Protein AF-R9PMS7-F1 (afdb_monomer_lite)

Radius of gyration: 20.34 Å; chains: 1; bounding box: 46×33×62 Å

Secondary structure (DSSP, 8-state):
-HHHHHHHHHHHHHIIIIITTT---TTT----TTTSSHHHHHHHHT-SSHHHHHHHHHHHHHHHHHHHHHHHHHHHHHHHHHHHT------HHHHHHHHHHHHHHHHHHHHHHHHHHHHHHTT--TT------HHHHHHHHHHHHHSTTTTHHHH--

Structure (mmCIF, N/CA/C/O backbone):
data_AF-R9PMS7-F1
#
_entry.id   AF-R9PMS7-F1
#
lo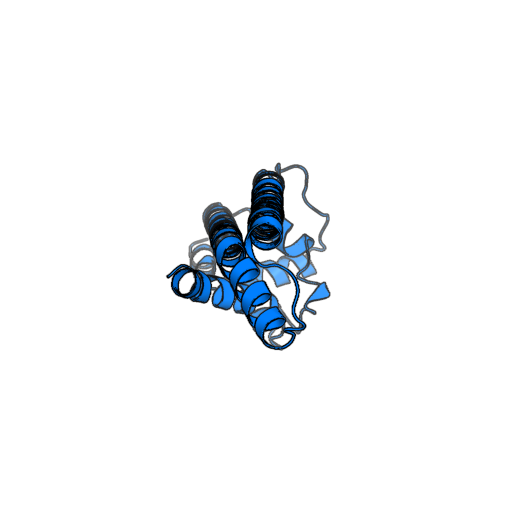op_
_atom_site.group_PDB
_atom_site.id
_atom_site.type_symbol
_atom_site.label_atom_id
_atom_site.label_alt_id
_atom_site.label_comp_id
_atom_site.label_asym_id
_atom_site.label_entity_id
_atom_site.label_seq_id
_atom_site.pdbx_PDB_ins_code
_atom_site.Cartn_x
_atom_site.Cartn_y
_atom_site.Cartn_z
_atom_site.occupancy
_atom_site.B_iso_or_equiv
_atom_site.auth_seq_id
_atom_site.auth_comp_id
_atom_site.auth_asym_id
_atom_site.auth_atom_id
_atom_site.pdbx_PDB_model_num
ATOM 1 N N . MET A 1 1 ? -21.078 -0.232 5.462 1.00 62.72 1 MET A N 1
ATOM 2 C CA . MET A 1 1 ? -20.716 0.185 4.088 1.00 62.72 1 MET A CA 1
ATOM 3 C C . MET A 1 1 ? -19.215 0.377 3.903 1.00 62.72 1 MET A C 1
ATOM 5 O O . MET A 1 1 ? -18.686 -0.208 2.973 1.00 62.72 1 MET A O 1
ATOM 9 N N . SER A 1 2 ? -18.505 1.079 4.797 1.00 66.56 2 SER A N 1
ATOM 10 C CA . SER A 1 2 ? -17.041 1.257 4.683 1.00 66.56 2 SER A CA 1
ATOM 11 C C . SER A 1 2 ? -16.244 -0.047 4.532 1.00 66.56 2 SER A C 1
ATOM 13 O O . SER A 1 2 ? -15.283 -0.066 3.782 1.00 66.56 2 SER A O 1
ATOM 15 N N . GLY A 1 3 ? -16.664 -1.153 5.162 1.00 69.94 3 GLY A N 1
ATOM 16 C CA . GLY A 1 3 ? -16.007 -2.460 4.997 1.00 69.94 3 GLY A CA 1
ATOM 17 C C . GLY A 1 3 ? -16.053 -3.019 3.566 1.00 69.94 3 GLY A C 1
ATOM 18 O O . GLY A 1 3 ? -15.074 -3.597 3.114 1.00 69.94 3 GLY A O 1
ATOM 19 N N . TRP A 1 4 ? -17.143 -2.783 2.826 1.00 77.56 4 TRP A N 1
ATOM 20 C CA . TRP A 1 4 ? -17.260 -3.188 1.418 1.00 77.56 4 TRP A CA 1
ATOM 21 C C . TRP A 1 4 ? -16.379 -2.336 0.504 1.00 77.56 4 TRP A C 1
ATOM 23 O O . TRP A 1 4 ? -15.789 -2.859 -0.432 1.00 77.56 4 TRP A O 1
ATOM 33 N N . LEU A 1 5 ? -16.244 -1.042 0.812 1.00 76.81 5 LEU A N 1
ATOM 34 C CA . LEU A 1 5 ? -15.303 -0.158 0.121 1.00 76.81 5 LEU A CA 1
ATOM 35 C C . LEU A 1 5 ? -13.848 -0.501 0.454 1.00 76.81 5 LEU A C 1
ATOM 37 O O . LEU A 1 5 ? -12.990 -0.371 -0.404 1.00 76.81 5 LEU A O 1
ATOM 41 N N . LEU A 1 6 ? -13.568 -0.954 1.678 1.00 80.75 6 LEU A N 1
ATOM 42 C CA . LEU A 1 6 ? -12.226 -1.307 2.140 1.00 80.75 6 LEU A CA 1
ATOM 43 C C . LEU A 1 6 ? -11.730 -2.630 1.534 1.00 80.75 6 LEU A C 1
ATOM 45 O O . LEU A 1 6 ? -10.548 -2.755 1.218 1.00 80.75 6 LEU A O 1
ATOM 49 N N . ALA A 1 7 ? -12.630 -3.601 1.357 1.00 82.38 7 ALA A N 1
ATOM 50 C CA . ALA A 1 7 ? -12.313 -4.947 0.888 1.00 82.38 7 ALA A CA 1
ATOM 51 C C . ALA A 1 7 ? -11.446 -4.996 -0.390 1.00 82.38 7 ALA A C 1
ATOM 53 O O . ALA A 1 7 ? -10.387 -5.624 -0.329 1.00 82.38 7 ALA A O 1
ATOM 54 N N . PRO A 1 8 ? -11.789 -4.330 -1.514 1.00 83.62 8 PRO A N 1
ATOM 55 C CA . PRO A 1 8 ? -10.965 -4.395 -2.722 1.00 83.62 8 PRO A CA 1
ATOM 56 C C . PRO A 1 8 ? -9.561 -3.811 -2.516 1.00 83.62 8 PRO A C 1
ATOM 58 O O . PRO A 1 8 ? -8.593 -4.363 -3.031 1.00 83.62 8 PRO A O 1
ATOM 61 N N . PHE A 1 9 ? -9.418 -2.748 -1.717 1.00 84.25 9 PHE A N 1
ATOM 62 C CA . PHE A 1 9 ? -8.111 -2.140 -1.441 1.00 84.25 9 PHE A CA 1
ATOM 63 C C . PHE A 1 9 ? -7.259 -2.996 -0.507 1.00 84.25 9 PHE A C 1
ATOM 65 O O . PHE A 1 9 ? -6.048 -3.063 -0.687 1.00 84.25 9 PHE A O 1
ATOM 72 N N . VAL A 1 10 ? -7.870 -3.682 0.461 1.00 84.56 10 VAL A N 1
ATOM 73 C CA . VAL A 1 10 ? -7.160 -4.638 1.324 1.00 84.56 10 VAL A CA 1
ATOM 74 C C . VAL A 1 10 ? -6.694 -5.844 0.519 1.00 84.56 10 VAL A C 1
ATOM 76 O O . VAL A 1 10 ? -5.546 -6.256 0.664 1.00 84.56 10 VAL A O 1
ATOM 79 N N . VAL A 1 11 ? -7.544 -6.379 -0.363 1.00 86.62 11 VAL A N 1
ATOM 80 C CA . VAL A 1 11 ? -7.165 -7.473 -1.269 1.00 86.62 11 VAL A CA 1
ATOM 81 C C . VAL A 1 11 ? -6.028 -7.032 -2.188 1.00 86.62 11 VAL A C 1
ATOM 83 O O . VAL A 1 11 ? -5.033 -7.740 -2.302 1.00 86.62 11 VAL A O 1
ATOM 86 N N . HIS A 1 12 ? -6.125 -5.842 -2.783 1.00 86.25 12 HIS A N 1
ATOM 87 C CA . HIS A 1 12 ? -5.068 -5.283 -3.622 1.00 86.25 12 HIS A CA 1
ATOM 88 C C . HIS A 1 12 ? -3.757 -5.074 -2.846 1.00 86.25 12 HIS A C 1
ATOM 90 O O . HIS A 1 12 ? -2.693 -5.477 -3.312 1.00 86.25 12 HIS A O 1
ATOM 96 N N . HIS A 1 13 ? -3.825 -4.525 -1.631 1.00 86.06 13 HIS A N 1
ATOM 97 C CA . HIS A 1 13 ? -2.671 -4.357 -0.752 1.00 86.06 13 HIS A CA 1
ATOM 98 C C . HIS A 1 13 ? -2.017 -5.698 -0.397 1.00 86.06 13 HIS A C 1
ATOM 100 O O . HIS A 1 13 ? -0.797 -5.822 -0.498 1.00 86.06 13 HIS A O 1
ATOM 106 N N . ALA A 1 14 ? -2.811 -6.710 -0.034 1.00 84.94 14 ALA A N 1
ATOM 107 C CA . ALA A 1 14 ? -2.321 -8.053 0.262 1.00 84.94 14 ALA A CA 1
ATOM 108 C C . ALA A 1 14 ? -1.714 -8.726 -0.977 1.00 84.94 14 ALA A C 1
ATOM 110 O O . ALA A 1 14 ? -0.672 -9.371 -0.879 1.00 84.94 14 ALA A O 1
ATOM 111 N N . ALA A 1 15 ? -2.315 -8.540 -2.154 1.00 84.56 15 ALA A N 1
ATOM 112 C CA . ALA A 1 15 ? -1.763 -9.045 -3.402 1.00 84.56 15 ALA A CA 1
ATOM 113 C C . ALA A 1 15 ? -0.386 -8.432 -3.690 1.00 84.56 15 ALA A C 1
ATOM 115 O O . ALA A 1 15 ? 0.572 -9.162 -3.923 1.00 84.56 15 ALA A O 1
ATOM 116 N N . LEU A 1 16 ? -0.272 -7.108 -3.590 1.00 84.12 16 LEU A N 1
ATOM 117 C CA . LEU A 1 16 ? 0.960 -6.369 -3.859 1.00 84.12 16 LEU A CA 1
ATOM 118 C C . LEU A 1 16 ? 2.085 -6.617 -2.855 1.00 84.12 16 LEU A C 1
ATOM 120 O O . LEU A 1 16 ? 3.237 -6.696 -3.256 1.00 84.12 16 LEU A O 1
ATOM 124 N N . ASN A 1 17 ? 1.764 -6.693 -1.562 1.00 82.50 17 ASN A N 1
ATOM 125 C CA . ASN A 1 17 ? 2.768 -6.697 -0.490 1.00 82.50 17 ASN A CA 1
ATOM 126 C C . ASN A 1 17 ? 2.975 -8.088 0.124 1.00 82.50 17 ASN A C 1
ATOM 128 O O . ASN A 1 17 ? 3.842 -8.258 0.976 1.00 82.50 17 ASN A O 1
ATOM 132 N N . ARG A 1 18 ? 2.180 -9.092 -0.272 1.00 80.44 18 ARG A N 1
ATOM 133 C CA . ARG A 1 18 ? 2.362 -10.480 0.175 1.00 80.44 18 ARG A CA 1
ATOM 134 C C . ARG A 1 18 ? 2.311 -11.500 -0.949 1.00 80.44 18 ARG A C 1
ATOM 136 O O . ARG A 1 18 ? 3.263 -12.252 -1.076 1.00 80.44 18 ARG A O 1
ATOM 143 N N . LEU A 1 19 ? 1.241 -11.538 -1.748 1.00 81.88 19 LEU A N 1
ATOM 144 C CA . LEU A 1 19 ? 1.011 -12.670 -2.662 1.00 81.88 19 LE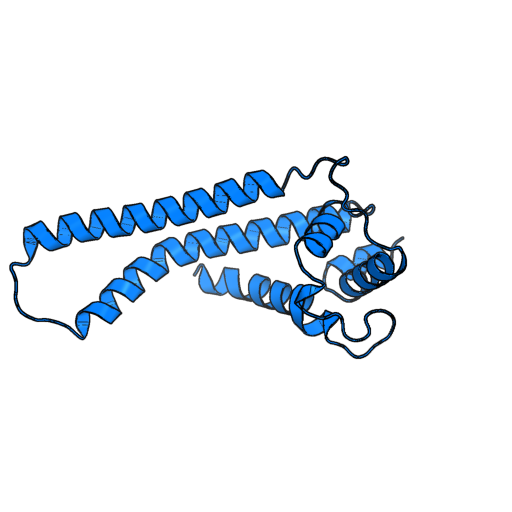U A CA 1
ATOM 145 C C . LEU A 1 19 ? 1.915 -12.658 -3.901 1.00 81.88 19 LEU A C 1
ATOM 147 O O . LEU A 1 19 ? 2.495 -13.682 -4.238 1.00 81.88 19 LEU A O 1
ATOM 151 N N . ILE A 1 20 ? 2.015 -11.523 -4.598 1.00 81.31 20 ILE A N 1
ATOM 152 C CA . ILE A 1 20 ? 2.857 -11.384 -5.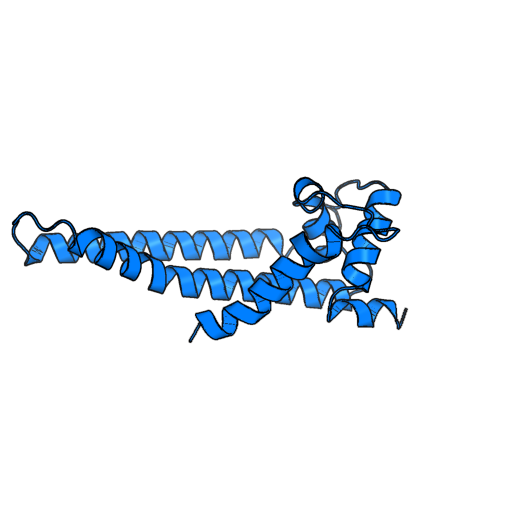797 1.00 81.31 20 ILE A CA 1
ATOM 153 C C . ILE A 1 20 ? 4.340 -11.530 -5.434 1.00 81.31 20 ILE A C 1
ATOM 155 O O . ILE A 1 20 ? 5.040 -12.279 -6.112 1.00 81.31 20 ILE A O 1
ATOM 159 N N . PRO A 1 21 ? 4.837 -10.887 -4.362 1.00 79.31 21 PRO A N 1
ATOM 160 C CA . PRO A 1 21 ? 6.250 -10.974 -4.023 1.00 79.31 21 PRO A CA 1
ATOM 161 C C . PRO A 1 21 ? 6.700 -12.355 -3.531 1.00 79.31 21 PRO A C 1
ATOM 163 O O . PRO A 1 21 ? 7.854 -12.723 -3.737 1.00 79.31 21 PRO A O 1
ATOM 166 N N . SER A 1 22 ? 5.794 -13.149 -2.948 1.00 76.81 22 SER A N 1
ATOM 167 C CA . SER A 1 22 ? 6.085 -14.525 -2.531 1.00 76.81 22 SER A CA 1
ATOM 168 C C . SER A 1 22 ? 6.098 -15.535 -3.684 1.00 76.81 22 SER A C 1
ATOM 170 O O . SER A 1 22 ? 6.227 -16.727 -3.434 1.00 76.81 22 SER A O 1
ATOM 172 N N . MET A 1 23 ? 5.894 -15.109 -4.935 1.00 76.69 23 MET A N 1
ATOM 173 C CA . MET A 1 23 ? 5.935 -16.018 -6.080 1.00 76.69 23 MET A CA 1
ATOM 174 C C . MET A 1 23 ? 7.380 -16.410 -6.412 1.00 76.69 23 MET A C 1
ATOM 176 O O . MET A 1 23 ? 8.256 -15.553 -6.564 1.00 76.69 23 MET A O 1
ATOM 180 N N . ASP A 1 24 ? 7.606 -17.704 -6.636 1.00 69.75 24 ASP A N 1
ATOM 181 C CA . ASP A 1 24 ? 8.890 -18.272 -7.072 1.00 69.75 24 ASP A CA 1
ATOM 182 C C . ASP A 1 24 ? 9.126 -18.065 -8.576 1.00 69.75 24 ASP A C 1
ATOM 184 O O . ASP A 1 24 ? 9.437 -18.986 -9.332 1.00 69.75 24 ASP A O 1
ATOM 188 N N . ARG A 1 25 ? 8.927 -16.832 -9.049 1.00 70.62 25 ARG A N 1
ATOM 189 C CA . ARG A 1 25 ? 9.121 -16.458 -10.450 1.00 70.62 25 ARG A CA 1
ATOM 190 C C . ARG A 1 25 ? 10.173 -15.373 -10.555 1.00 70.62 25 ARG A C 1
ATOM 192 O O . ARG A 1 25 ? 10.039 -14.317 -9.941 1.00 70.62 25 ARG A O 1
ATOM 199 N N . ALA A 1 26 ? 11.180 -15.592 -11.394 1.00 68.38 26 ALA A N 1
ATOM 200 C CA . ALA A 1 26 ? 12.132 -14.542 -11.729 1.00 68.38 26 ALA A CA 1
ATOM 201 C C . ALA A 1 26 ? 11.414 -13.334 -12.381 1.00 68.38 26 ALA A C 1
ATOM 203 O O . ALA A 1 26 ? 10.484 -13.531 -13.169 1.00 68.38 26 ALA A O 1
ATOM 204 N N . PRO A 1 27 ? 11.824 -12.087 -12.083 1.00 67.62 27 PRO A N 1
ATOM 205 C CA . PRO A 1 27 ? 12.906 -11.705 -11.168 1.00 67.62 27 PRO A CA 1
ATOM 206 C C . PRO A 1 27 ? 12.475 -11.605 -9.691 1.00 67.62 27 PRO A C 1
ATOM 208 O O . PRO A 1 27 ? 13.324 -11.421 -8.831 1.00 67.62 27 PRO A O 1
ATOM 211 N N . ILE A 1 28 ? 11.181 -11.720 -9.381 1.00 67.62 28 ILE A N 1
ATOM 212 C CA . ILE A 1 28 ? 10.602 -11.506 -8.045 1.00 67.62 28 ILE A CA 1
ATOM 213 C C . ILE A 1 28 ? 11.151 -12.518 -7.019 1.00 67.62 28 ILE A C 1
ATOM 215 O O . ILE A 1 28 ? 11.480 -12.108 -5.907 1.00 67.62 28 ILE A O 1
ATOM 219 N N . SER A 1 29 ? 11.344 -13.779 -7.428 1.00 63.22 29 SER A N 1
ATOM 220 C CA . SER A 1 29 ? 12.032 -14.878 -6.724 1.00 63.22 29 SER A CA 1
ATOM 221 C C . SER A 1 29 ? 11.965 -14.781 -5.196 1.00 63.22 29 SER A C 1
ATOM 223 O O . SER A 1 29 ? 12.975 -14.490 -4.556 1.00 63.22 29 SER A O 1
ATOM 225 N N . GLY A 1 30 ? 10.770 -14.962 -4.627 1.00 60.25 30 GLY A N 1
ATOM 226 C CA . GLY A 1 30 ? 10.580 -15.065 -3.178 1.00 60.25 30 GLY A CA 1
ATOM 227 C C . GLY A 1 30 ? 11.064 -13.841 -2.396 1.00 60.25 30 GLY A C 1
ATOM 228 O O . GLY A 1 30 ? 11.879 -13.976 -1.485 1.00 60.25 30 GLY A O 1
ATOM 229 N N . LEU A 1 31 ? 10.590 -12.641 -2.752 1.00 69.25 31 LEU A N 1
ATOM 230 C CA . LEU A 1 31 ? 10.781 -11.467 -1.895 1.00 69.25 31 LEU A CA 1
ATOM 231 C C . LEU A 1 31 ? 10.132 -11.757 -0.537 1.00 69.25 31 LEU A C 1
ATOM 233 O O . LEU A 1 31 ? 8.925 -12.011 -0.455 1.00 69.25 31 LEU A O 1
ATOM 237 N N . SER A 1 32 ? 10.927 -11.706 0.530 1.00 65.62 32 SER A N 1
ATOM 238 C CA . SER A 1 32 ? 10.383 -11.824 1.882 1.00 65.62 32 SER A CA 1
ATOM 239 C C . SER A 1 32 ? 9.441 -10.643 2.146 1.00 65.62 32 SER A C 1
ATOM 241 O O . SER A 1 32 ? 9.733 -9.529 1.705 1.00 65.62 32 SER A O 1
ATOM 243 N N . PRO A 1 33 ? 8.353 -10.813 2.920 1.00 64.69 33 PRO A N 1
ATOM 244 C CA . PRO A 1 33 ? 7.531 -9.692 3.372 1.00 64.69 33 PRO A CA 1
ATOM 245 C C . PRO A 1 33 ? 8.341 -8.547 4.002 1.00 64.69 33 PRO A C 1
ATOM 247 O O . PRO A 1 33 ? 7.954 -7.399 3.850 1.00 64.69 33 PRO A O 1
ATOM 250 N N . SER A 1 34 ? 9.475 -8.854 4.646 1.00 63.53 34 SER A N 1
ATOM 251 C CA . SER A 1 34 ? 10.406 -7.870 5.228 1.00 63.53 34 SER A CA 1
ATOM 252 C C . SER A 1 34 ? 11.256 -7.114 4.200 1.00 63.53 34 SER A C 1
ATOM 254 O O . SER A 1 34 ? 11.899 -6.124 4.520 1.00 63.53 34 SER A O 1
ATOM 256 N N . GLU A 1 35 ? 11.330 -7.587 2.957 1.00 65.31 35 GLU A N 1
ATOM 257 C CA . GLU A 1 35 ? 11.937 -6.819 1.869 1.00 65.31 35 GLU A CA 1
ATOM 258 C C . GLU A 1 35 ? 10.923 -5.814 1.299 1.00 65.31 35 GLU A C 1
ATOM 260 O O . GLU A 1 35 ? 11.326 -4.763 0.824 1.00 65.31 35 GLU A O 1
ATOM 265 N N . LEU A 1 36 ? 9.609 -6.046 1.433 1.00 69.06 36 LEU A N 1
ATOM 266 C CA . LEU A 1 36 ? 8.551 -5.108 1.006 1.00 69.06 36 LEU A CA 1
ATOM 267 C C . LEU A 1 36 ? 8.153 -4.124 2.107 1.00 69.06 36 LEU A C 1
ATOM 269 O O . LEU A 1 36 ? 6.977 -3.822 2.313 1.00 69.06 36 LEU A O 1
ATOM 273 N N . ASP A 1 37 ? 9.156 -3.613 2.805 1.00 73.94 37 ASP A N 1
ATOM 274 C CA . ASP A 1 37 ? 8.976 -2.636 3.866 1.00 73.94 37 ASP A CA 1
ATOM 275 C C . ASP A 1 37 ? 8.903 -1.210 3.279 1.00 73.94 37 ASP A C 1
ATOM 277 O O . ASP A 1 37 ? 8.574 -0.975 2.111 1.00 73.94 37 ASP A O 1
ATOM 281 N N . TYR A 1 38 ? 9.226 -0.208 4.095 1.00 72.19 38 TYR A N 1
ATOM 282 C CA . TYR A 1 38 ? 9.232 1.206 3.724 1.00 72.19 38 TYR A CA 1
ATOM 283 C C . TYR A 1 38 ? 10.005 1.508 2.421 1.00 72.19 38 TYR A C 1
ATOM 285 O O . TYR A 1 38 ? 9.646 2.435 1.694 1.00 72.19 38 TYR A O 1
ATOM 293 N N . SER A 1 39 ? 11.013 0.700 2.073 1.00 78.50 39 SER A N 1
ATOM 294 C CA . SER A 1 39 ? 11.773 0.820 0.822 1.00 78.50 39 SER A CA 1
ATOM 295 C C . SER A 1 39 ? 10.916 0.582 -0.428 1.00 78.50 39 SER A C 1
ATOM 297 O O . SER A 1 39 ? 11.032 1.341 -1.390 1.00 78.50 39 SER A O 1
ATOM 299 N N . PHE A 1 40 ? 10.006 -0.397 -0.411 1.00 83.38 40 PHE A N 1
ATOM 300 C CA . PHE A 1 40 ? 9.087 -0.666 -1.520 1.00 83.38 40 PHE A CA 1
ATOM 301 C C . PHE A 1 40 ? 8.048 0.447 -1.674 1.00 83.38 40 PHE A C 1
ATOM 303 O O . PHE A 1 40 ? 7.792 0.917 -2.786 1.00 83.38 40 PHE A O 1
ATOM 310 N N . VAL A 1 41 ? 7.491 0.925 -0.558 1.00 83.69 41 VAL A N 1
ATOM 311 C CA . VAL A 1 41 ? 6.530 2.039 -0.554 1.00 83.69 41 VAL A CA 1
ATOM 312 C C . VAL A 1 41 ? 7.190 3.322 -1.066 1.00 83.69 41 VAL A C 1
ATOM 314 O O . VAL A 1 41 ? 6.654 3.971 -1.963 1.00 83.69 41 VAL A O 1
ATOM 317 N N . SER A 1 42 ? 8.384 3.651 -0.564 1.00 82.44 42 SER A N 1
ATOM 318 C CA . SER A 1 42 ? 9.171 4.806 -1.013 1.00 82.44 42 SER A CA 1
ATOM 319 C C . SER A 1 42 ? 9.519 4.711 -2.502 1.00 82.44 42 SER A C 1
ATOM 321 O O . SER A 1 42 ? 9.314 5.669 -3.252 1.00 82.44 42 SER A O 1
ATOM 323 N N . HIS A 1 43 ? 9.966 3.541 -2.969 1.00 84.38 43 HIS A N 1
ATOM 324 C CA . HIS A 1 43 ? 10.249 3.309 -4.384 1.00 84.38 43 HIS A CA 1
ATOM 325 C C . HIS A 1 43 ? 9.005 3.516 -5.258 1.00 84.38 43 HIS A C 1
ATOM 327 O O . HIS A 1 43 ? 9.053 4.214 -6.268 1.00 84.38 43 HIS A O 1
ATOM 333 N N . THR A 1 44 ? 7.868 2.967 -4.838 1.00 85.50 44 THR A N 1
ATOM 334 C CA . THR A 1 44 ? 6.606 3.050 -5.579 1.00 85.50 44 THR A CA 1
ATOM 335 C C . THR A 1 44 ? 6.062 4.483 -5.642 1.00 85.50 44 THR A C 1
ATOM 337 O O . THR A 1 44 ? 5.613 4.938 -6.695 1.00 85.50 44 THR A O 1
ATOM 340 N N . LEU A 1 45 ? 6.138 5.232 -4.538 1.00 85.75 45 LEU A N 1
ATOM 341 C CA . LEU A 1 45 ? 5.701 6.632 -4.475 1.00 85.75 45 LEU A CA 1
ATOM 342 C C . LEU A 1 45 ? 6.680 7.603 -5.156 1.00 85.75 45 LEU A C 1
ATOM 344 O O . LEU A 1 45 ? 6.300 8.720 -5.498 1.00 85.75 45 LEU A O 1
ATOM 348 N N . SER A 1 46 ? 7.919 7.179 -5.412 1.00 84.44 46 SER A N 1
ATOM 349 C CA . SER A 1 46 ? 8.930 7.950 -6.150 1.00 84.44 46 SER A CA 1
ATOM 350 C C . SER A 1 46 ? 9.228 7.392 -7.551 1.00 84.44 46 SER A C 1
ATOM 352 O O . SER A 1 46 ? 10.212 7.802 -8.188 1.00 84.44 46 SER A O 1
ATOM 354 N N . HIS A 1 47 ? 8.371 6.486 -8.037 1.00 84.81 47 HIS A N 1
ATOM 355 C CA . HIS A 1 47 ? 8.530 5.788 -9.308 1.00 84.81 47 HIS A CA 1
ATOM 356 C C . HIS A 1 47 ? 8.611 6.786 -10.481 1.00 84.81 47 HIS A C 1
ATOM 358 O O . HIS A 1 47 ? 7.878 7.783 -10.485 1.00 84.81 47 HIS A O 1
ATOM 364 N N . PRO A 1 48 ? 9.484 6.554 -11.484 1.00 84.38 48 PRO A N 1
ATOM 365 C CA . PRO A 1 48 ? 9.646 7.465 -12.623 1.00 84.38 48 PRO A CA 1
ATOM 366 C C . PRO A 1 48 ? 8.353 7.640 -13.430 1.00 84.38 48 PRO A C 1
ATOM 368 O O . PRO A 1 48 ? 8.042 8.743 -13.874 1.00 84.38 48 PRO A O 1
ATOM 371 N N . THR A 1 49 ? 7.566 6.576 -13.580 1.00 87.69 49 THR A N 1
ATOM 372 C CA . THR A 1 49 ? 6.280 6.628 -14.284 1.00 87.69 49 THR A CA 1
ATOM 373 C C . THR A 1 49 ? 5.207 7.312 -13.435 1.00 87.69 49 THR A C 1
ATOM 375 O O . THR A 1 49 ? 4.727 6.747 -12.449 1.00 87.69 49 THR A O 1
ATOM 378 N N . THR A 1 50 ? 4.774 8.507 -13.851 1.00 86.19 50 THR A N 1
ATOM 379 C CA . THR A 1 50 ? 3.757 9.310 -13.144 1.00 86.19 50 THR A CA 1
ATOM 380 C C . THR A 1 50 ? 2.452 8.547 -12.904 1.00 86.19 50 THR A C 1
ATOM 382 O O . THR A 1 50 ? 1.867 8.679 -11.831 1.00 86.19 50 THR A O 1
ATOM 385 N N . GLY A 1 51 ? 2.021 7.709 -13.856 1.00 86.12 51 GLY A N 1
ATOM 386 C CA . GLY A 1 51 ? 0.813 6.886 -13.721 1.00 86.12 51 GLY A CA 1
ATOM 387 C C . GLY A 1 51 ? 0.887 5.878 -12.570 1.00 86.12 51 GLY A C 1
ATOM 388 O O . GLY A 1 51 ? -0.049 5.788 -11.774 1.00 86.12 51 GLY A O 1
ATOM 389 N N . VAL A 1 52 ? 2.026 5.190 -12.416 1.00 86.06 52 VAL A N 1
ATOM 390 C CA . VAL A 1 52 ? 2.282 4.269 -11.292 1.00 86.06 52 VAL A CA 1
ATOM 391 C C . VAL A 1 52 ? 2.247 5.034 -9.974 1.00 86.06 52 VAL A C 1
ATOM 393 O O . VAL A 1 52 ? 1.508 4.660 -9.064 1.00 86.06 52 VAL A O 1
ATOM 396 N N . LYS A 1 53 ? 2.974 6.154 -9.902 1.00 87.31 53 LYS A N 1
ATOM 397 C CA . LYS A 1 53 ? 3.038 7.006 -8.711 1.00 87.31 53 LYS A CA 1
ATOM 398 C C . LYS A 1 53 ? 1.654 7.487 -8.268 1.00 87.31 53 LYS A C 1
ATOM 400 O O . LYS A 1 53 ? 1.287 7.308 -7.111 1.00 87.31 53 LYS A O 1
ATOM 405 N N . ALA A 1 54 ? 0.877 8.072 -9.181 1.00 85.62 54 ALA A N 1
ATOM 406 C CA . ALA A 1 54 ? -0.445 8.616 -8.875 1.00 85.62 54 ALA A CA 1
ATOM 407 C C . ALA A 1 54 ? -1.433 7.522 -8.444 1.00 85.62 54 ALA A C 1
ATOM 409 O O . ALA A 1 54 ? -2.136 7.679 -7.447 1.00 85.62 54 ALA A O 1
ATOM 410 N N . THR A 1 55 ? -1.438 6.392 -9.156 1.00 87.44 55 THR A N 1
ATOM 411 C CA . THR A 1 55 ? -2.288 5.235 -8.842 1.00 87.44 55 THR A CA 1
ATOM 412 C C . THR A 1 55 ? -2.001 4.705 -7.443 1.00 87.44 55 THR A C 1
ATOM 414 O O . THR A 1 55 ? -2.920 4.498 -6.653 1.00 87.44 55 THR A O 1
ATOM 417 N N . MET A 1 56 ? -0.726 4.501 -7.122 1.00 87.81 56 MET A N 1
ATOM 418 C CA . MET A 1 56 ? -0.319 3.916 -5.849 1.00 87.81 56 MET A CA 1
ATOM 419 C C . MET A 1 56 ? -0.517 4.887 -4.685 1.00 87.81 56 MET A C 1
ATOM 421 O O . MET A 1 56 ? -1.015 4.482 -3.635 1.00 87.81 56 MET A O 1
ATOM 425 N N . ALA A 1 57 ? -0.234 6.178 -4.884 1.00 86.00 57 ALA A N 1
ATOM 426 C CA . ALA A 1 57 ? -0.550 7.217 -3.906 1.00 86.00 57 ALA A CA 1
ATOM 427 C C . ALA A 1 57 ? -2.055 7.257 -3.592 1.00 86.00 57 ALA A C 1
ATOM 429 O O . ALA A 1 57 ? -2.448 7.294 -2.421 1.00 86.00 57 ALA A O 1
ATOM 430 N N . LEU A 1 58 ? -2.903 7.185 -4.624 1.00 87.00 58 LEU A N 1
ATOM 431 C CA . LEU A 1 58 ? -4.353 7.123 -4.462 1.00 87.00 58 LEU A CA 1
ATOM 432 C C . LEU A 1 58 ? -4.786 5.848 -3.730 1.00 87.00 58 LEU A C 1
ATOM 434 O O . LEU A 1 58 ? -5.563 5.931 -2.781 1.00 87.00 58 LEU A O 1
ATOM 438 N N . ALA A 1 59 ? -4.269 4.682 -4.123 1.00 85.75 59 ALA A N 1
ATOM 439 C CA . ALA A 1 59 ? -4.616 3.405 -3.505 1.00 85.75 59 ALA A CA 1
ATOM 440 C C . ALA A 1 59 ? -4.285 3.385 -2.003 1.00 85.75 59 ALA A C 1
ATOM 442 O O . ALA A 1 59 ? -5.143 3.014 -1.198 1.00 85.75 59 ALA A O 1
ATOM 443 N N . TYR A 1 60 ? -3.094 3.849 -1.603 1.00 84.19 60 TYR A N 1
ATOM 444 C CA . TYR A 1 60 ? -2.722 3.956 -0.188 1.00 84.19 60 TYR A CA 1
ATOM 445 C C . TYR A 1 60 ? -3.563 4.995 0.564 1.00 84.19 60 TYR A C 1
ATOM 447 O O . TYR A 1 60 ? -3.999 4.729 1.685 1.00 84.19 60 TYR A O 1
ATOM 455 N N . THR A 1 61 ? -3.855 6.140 -0.060 1.00 83.19 61 THR A N 1
ATOM 456 C CA . THR A 1 61 ? -4.715 7.185 0.523 1.00 83.19 61 THR A CA 1
ATOM 457 C C . THR A 1 61 ? -6.113 6.661 0.816 1.00 83.19 61 THR A C 1
ATOM 459 O O . THR A 1 61 ? -6.617 6.812 1.931 1.00 83.19 61 THR A O 1
ATOM 462 N N . VAL A 1 62 ? -6.732 6.001 -0.164 1.00 85.12 62 VAL A N 1
ATOM 463 C CA . VAL A 1 62 ? -8.076 5.439 -0.011 1.00 85.12 62 VAL A CA 1
ATOM 464 C C . VAL A 1 62 ? -8.074 4.316 1.017 1.00 85.12 62 VAL A C 1
ATOM 466 O O . VAL A 1 62 ? -8.945 4.305 1.883 1.00 85.12 62 VAL A O 1
ATOM 469 N N . LEU A 1 63 ? -7.092 3.410 0.981 1.00 84.44 63 LEU A N 1
ATOM 470 C CA . LEU A 1 63 ? -6.994 2.303 1.931 1.00 84.44 63 LEU A CA 1
ATOM 471 C C . LEU A 1 63 ? -6.913 2.800 3.378 1.00 84.44 63 LEU A C 1
ATOM 473 O O . LEU A 1 63 ? -7.698 2.375 4.223 1.00 84.44 63 LEU A O 1
ATOM 477 N N . VAL A 1 64 ? -5.990 3.717 3.665 1.00 82.19 64 VAL A N 1
ATOM 478 C CA . VAL A 1 64 ? -5.788 4.250 5.019 1.00 82.19 64 VAL A CA 1
ATOM 479 C C . VAL A 1 64 ? -6.969 5.112 5.449 1.00 82.19 64 VAL A C 1
ATOM 481 O O . VAL A 1 64 ? -7.430 4.975 6.579 1.00 82.19 64 VAL A O 1
ATOM 484 N N . GLY A 1 65 ? -7.509 5.956 4.565 1.00 80.94 65 GLY A N 1
ATOM 485 C CA . GLY A 1 65 ? -8.689 6.769 4.865 1.00 80.94 65 GLY A CA 1
ATOM 486 C C . GLY A 1 65 ? -9.914 5.905 5.174 1.00 80.94 65 GLY A C 1
ATOM 487 O O . GLY A 1 65 ? -10.566 6.085 6.205 1.00 80.94 65 GLY A O 1
ATOM 488 N N . ALA A 1 66 ? -10.190 4.906 4.333 1.00 82.75 66 ALA A N 1
ATOM 489 C CA . ALA A 1 66 ? -11.279 3.959 4.543 1.00 82.75 66 ALA A CA 1
ATOM 490 C C . ALA A 1 66 ? -11.062 3.120 5.809 1.00 82.75 66 ALA A C 1
ATOM 492 O O . ALA A 1 66 ? -12.020 2.894 6.550 1.00 82.75 66 ALA A O 1
ATOM 493 N N . PHE A 1 67 ? -9.825 2.702 6.098 1.00 81.56 67 PHE A N 1
ATOM 494 C CA . PHE A 1 67 ? -9.488 1.977 7.322 1.00 81.56 67 PHE A CA 1
ATOM 495 C C . PHE A 1 67 ? -9.677 2.849 8.564 1.00 81.56 67 PHE A C 1
ATOM 497 O O . PHE A 1 67 ? -10.294 2.396 9.522 1.00 81.56 67 PHE A O 1
ATOM 504 N N . ALA A 1 68 ? -9.225 4.104 8.545 1.00 80.50 68 ALA A N 1
ATOM 505 C CA . ALA A 1 68 ? -9.402 5.043 9.648 1.00 80.50 68 ALA A CA 1
ATOM 506 C C . ALA A 1 68 ? -10.892 5.270 9.941 1.00 80.50 68 ALA A C 1
ATOM 508 O O . ALA A 1 68 ? -11.328 5.142 11.085 1.00 80.50 68 ALA A O 1
ATOM 509 N N . VAL A 1 69 ? -11.694 5.516 8.900 1.00 81.56 69 VAL A N 1
ATOM 510 C CA . VAL A 1 69 ? -13.156 5.635 9.010 1.00 81.56 69 VAL A CA 1
ATOM 511 C C . VAL A 1 69 ? -13.777 4.325 9.497 1.00 81.56 69 VAL A C 1
ATOM 513 O O . VAL A 1 69 ? -14.682 4.331 10.320 1.00 81.56 69 VAL A O 1
ATOM 516 N N . HIS A 1 70 ? -13.320 3.169 9.019 1.00 82.25 70 HIS A N 1
ATOM 517 C CA . HIS A 1 70 ? -13.843 1.885 9.474 1.00 82.25 70 HIS A CA 1
ATOM 518 C C . HIS A 1 70 ? -13.525 1.636 10.954 1.00 82.25 70 HIS A C 1
ATOM 520 O O . HIS A 1 70 ? -14.418 1.292 11.730 1.00 82.25 70 HIS A O 1
ATOM 526 N N . ALA A 1 71 ? -12.280 1.873 11.364 1.00 79.56 71 ALA A N 1
ATOM 527 C CA . ALA A 1 71 ? -11.805 1.699 12.726 1.00 79.56 71 ALA A CA 1
ATOM 528 C C . ALA A 1 71 ? -12.544 2.616 13.706 1.00 79.56 71 ALA A C 1
ATOM 530 O O . ALA A 1 71 ? -12.862 2.179 14.816 1.00 79.56 71 ALA A O 1
ATOM 531 N N . THR A 1 72 ? -12.890 3.846 13.305 1.00 79.50 72 THR A N 1
ATOM 532 C CA . THR A 1 72 ? -13.578 4.773 14.211 1.00 79.50 72 THR A CA 1
ATOM 533 C C . THR A 1 72 ? -14.960 4.295 14.632 1.00 79.50 72 THR A C 1
ATOM 535 O O . THR A 1 72 ? -15.361 4.484 15.780 1.00 79.50 72 THR A O 1
ATOM 538 N N . TYR A 1 73 ? -15.674 3.606 13.743 1.00 79.88 73 TYR A N 1
ATOM 539 C CA . TYR A 1 73 ? -16.977 3.024 14.061 1.00 79.88 73 TYR A CA 1
ATOM 540 C C . TYR A 1 73 ? -16.869 1.593 14.612 1.00 79.88 73 TYR A C 1
ATOM 542 O O . TYR A 1 73 ? -17.621 1.228 15.521 1.00 79.88 73 TYR A O 1
ATOM 550 N N . ALA A 1 74 ? -15.923 0.790 14.116 1.00 79.50 74 ALA A N 1
ATOM 551 C CA . ALA A 1 74 ? -15.776 -0.617 14.487 1.00 79.50 74 ALA A CA 1
ATOM 552 C C . ALA A 1 74 ? -15.171 -0.812 15.888 1.00 79.50 74 ALA A C 1
ATOM 554 O O . ALA A 1 74 ? -15.687 -1.610 16.675 1.00 79.50 74 ALA A O 1
ATOM 555 N N . VAL A 1 75 ? -14.125 -0.057 16.250 1.00 79.56 75 VAL A N 1
ATOM 556 C CA . VAL A 1 75 ? -13.418 -0.226 17.534 1.00 79.56 75 VAL A CA 1
ATOM 557 C C . VAL A 1 75 ? -14.343 0.032 18.733 1.00 79.56 75 VAL A C 1
ATOM 559 O O . VAL A 1 75 ? -14.421 -0.819 19.627 1.00 79.56 75 VAL A O 1
ATOM 562 N N . PRO A 1 76 ? -15.126 1.129 18.789 1.00 75.00 76 PRO A N 1
ATOM 563 C CA . PRO A 1 76 ? -16.055 1.341 19.894 1.00 75.00 76 PRO A CA 1
ATOM 564 C C . PRO A 1 76 ? -17.155 0.278 19.975 1.00 75.00 76 PRO A C 1
ATOM 566 O O . PRO A 1 76 ? -17.612 -0.012 21.084 1.00 75.00 76 PRO A O 1
ATOM 569 N N . ALA A 1 77 ? -17.590 -0.283 18.840 1.00 77.56 77 ALA A N 1
ATOM 570 C CA . ALA A 1 77 ? -18.577 -1.359 18.794 1.00 77.56 77 ALA A CA 1
ATOM 571 C C . ALA A 1 77 ? -18.002 -2.661 19.372 1.00 77.56 77 ALA A C 1
ATOM 573 O O . ALA A 1 77 ? -18.591 -3.221 20.298 1.00 77.56 77 ALA A O 1
ATOM 574 N N . LEU A 1 78 ? -16.808 -3.071 18.936 1.00 77.69 78 LEU A N 1
ATOM 575 C CA . LEU A 1 78 ? -16.108 -4.253 19.449 1.00 77.69 78 LEU A CA 1
ATOM 576 C C . LEU A 1 78 ? -15.898 -4.167 20.972 1.00 77.69 78 LEU A C 1
ATOM 578 O O . LEU A 1 78 ? -16.245 -5.080 21.721 1.00 77.69 78 LEU A O 1
ATOM 582 N N . LEU A 1 79 ? -15.454 -3.003 21.463 1.00 77.94 79 LEU A N 1
ATOM 583 C CA . LEU A 1 79 ? -15.258 -2.738 22.894 1.00 77.94 79 LEU A CA 1
ATOM 584 C C . LEU A 1 79 ? -16.563 -2.708 23.712 1.00 77.94 79 LEU A C 1
ATOM 586 O O . LEU A 1 79 ? -16.521 -2.697 24.951 1.00 77.94 79 LEU A O 1
ATOM 590 N N . ARG A 1 80 ? -17.734 -2.579 23.073 1.00 72.56 80 ARG A N 1
ATOM 591 C CA . ARG A 1 80 ? -19.043 -2.734 23.735 1.00 72.56 80 ARG A CA 1
ATOM 592 C C . ARG A 1 80 ? -19.415 -4.212 23.844 1.00 72.56 80 ARG A C 1
ATOM 594 O O . ARG A 1 80 ? -19.852 -4.607 24.920 1.00 72.56 80 ARG A O 1
ATOM 601 N N . PHE A 1 81 ? -19.193 -5.007 22.796 1.00 69.44 81 PHE A N 1
ATOM 602 C CA . PHE A 1 81 ? -19.467 -6.450 22.794 1.00 69.44 81 PHE A CA 1
ATOM 603 C C . PHE A 1 81 ? -18.563 -7.222 23.757 1.00 69.44 81 PHE A C 1
ATOM 605 O O . PHE A 1 81 ? -19.078 -7.924 24.622 1.00 69.44 81 PHE A O 1
ATOM 612 N N . ALA A 1 82 ? -17.247 -6.986 23.718 1.00 68.38 82 ALA A N 1
ATOM 613 C CA . ALA A 1 82 ? -16.281 -7.634 24.615 1.00 68.38 82 ALA A CA 1
ATOM 614 C C . ALA A 1 82 ? -16.565 -7.377 26.106 1.00 68.38 82 ALA A C 1
ATOM 616 O O . ALA A 1 82 ? -16.172 -8.138 26.978 1.00 68.38 82 ALA A O 1
ATOM 617 N N . LYS A 1 83 ? -17.271 -6.284 26.414 1.00 61.91 83 LYS A N 1
ATOM 618 C CA . LYS A 1 83 ? -17.608 -5.901 27.783 1.00 61.91 83 LYS A CA 1
ATOM 619 C C . LYS A 1 83 ? -18.986 -6.386 28.238 1.00 61.91 83 LYS A C 1
ATOM 621 O O . LYS A 1 83 ? -19.282 -6.353 29.430 1.00 61.91 83 LYS A O 1
ATOM 626 N N . ARG A 1 84 ? -19.829 -6.813 27.296 1.00 56.53 84 ARG A N 1
ATOM 627 C CA . ARG A 1 84 ? -21.170 -7.343 27.558 1.00 56.53 84 ARG A CA 1
ATOM 628 C C . ARG A 1 84 ? -21.113 -8.774 28.104 1.00 56.53 84 ARG A C 1
ATOM 63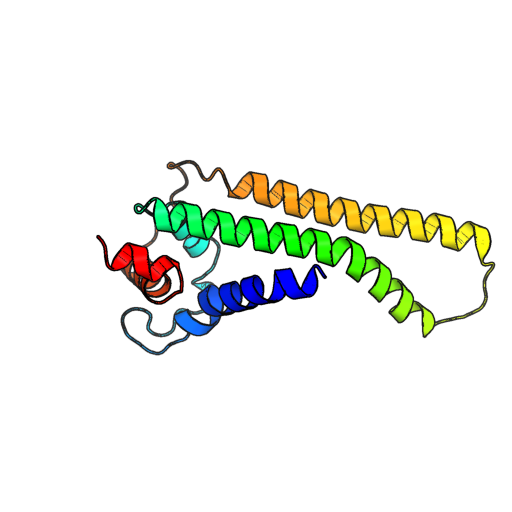0 O O . ARG A 1 84 ? -22.047 -9.164 28.785 1.00 56.53 84 ARG A O 1
ATOM 637 N N . SER A 1 85 ? -20.003 -9.495 27.900 1.00 55.94 85 SER A N 1
ATOM 638 C CA . SER A 1 85 ? -19.751 -10.792 28.549 1.00 55.94 85 SER A CA 1
ATOM 639 C C . SER A 1 85 ? -19.165 -10.673 29.967 1.00 55.94 85 SER A C 1
ATOM 641 O O . SER A 1 85 ? -18.944 -11.689 30.614 1.00 55.94 85 SER A O 1
ATOM 643 N N . SER A 1 86 ? -18.929 -9.453 30.478 1.00 55.84 86 SER A N 1
ATOM 644 C CA . SER A 1 86 ? -18.455 -9.212 31.849 1.00 55.84 86 SER A CA 1
ATOM 645 C C . SER A 1 86 ? -19.316 -8.148 32.556 1.00 55.84 86 SER A C 1
ATOM 647 O O . SER A 1 86 ? -18.885 -7.013 32.799 1.00 55.84 86 SER A O 1
ATOM 649 N N . SER A 1 87 ? -20.575 -8.447 32.866 1.00 51.19 87 SER A N 1
ATOM 650 C CA . SER A 1 87 ? -21.378 -7.562 33.720 1.00 51.19 87 SER A CA 1
ATOM 651 C C . SER A 1 87 ? -21.397 -8.052 35.166 1.00 51.19 87 SER A C 1
ATOM 653 O O . SER A 1 87 ? -22.239 -8.859 35.537 1.00 51.19 87 SER A O 1
ATOM 655 N N . SER A 1 88 ? -20.498 -7.486 35.978 1.00 46.97 88 SER A N 1
ATOM 656 C CA . SER A 1 88 ? -20.736 -7.221 37.402 1.00 46.97 88 SER A CA 1
ATOM 657 C C . SER A 1 88 ? -21.355 -5.821 37.549 1.00 46.97 88 SER A C 1
ATOM 659 O O . SER A 1 88 ? -20.994 -4.882 36.824 1.00 46.97 88 SER A O 1
ATOM 661 N N . ALA A 1 89 ? -22.344 -5.726 38.436 1.00 55.94 89 ALA A N 1
ATOM 662 C CA . ALA A 1 89 ? -23.240 -4.601 38.656 1.00 55.94 89 ALA A CA 1
ATOM 663 C C . ALA A 1 89 ? -22.521 -3.368 39.232 1.00 55.94 89 ALA A C 1
ATOM 665 O O . ALA A 1 89 ? -21.948 -3.415 40.314 1.00 55.94 89 ALA A O 1
ATOM 666 N N . ALA A 1 90 ? -22.576 -2.234 38.527 1.00 55.19 90 ALA A N 1
ATOM 667 C CA . ALA A 1 90 ? -22.256 -0.922 39.094 1.00 55.19 90 ALA A CA 1
ATOM 668 C C . ALA A 1 90 ? -22.901 0.208 38.272 1.00 55.19 90 ALA A C 1
ATOM 670 O O . ALA A 1 90 ? -22.939 0.151 37.041 1.00 55.19 90 ALA A O 1
ATOM 671 N N . SER A 1 91 ? -23.368 1.243 38.975 1.00 54.44 91 SER A N 1
ATOM 672 C CA . SER A 1 91 ? -24.346 2.261 38.564 1.00 54.44 91 SER A CA 1
ATOM 673 C C . SER A 1 91 ? -24.203 2.825 37.128 1.00 54.44 91 SER A C 1
ATOM 675 O O . SER A 1 91 ? -23.122 3.285 36.734 1.00 54.44 91 SER A O 1
ATOM 677 N N . PRO A 1 92 ? -25.296 2.850 36.332 1.00 57.72 92 PRO A N 1
ATOM 678 C CA . PRO A 1 92 ? -25.213 2.823 34.869 1.00 57.72 92 PRO A CA 1
ATOM 679 C C . PRO A 1 92 ? -25.068 4.185 34.171 1.00 57.72 92 PRO A C 1
ATOM 681 O O . PRO A 1 92 ? -24.477 4.236 33.097 1.00 57.72 92 PRO A O 1
ATOM 684 N N . ALA A 1 93 ? -25.558 5.300 34.719 1.00 57.56 93 ALA A N 1
ATOM 685 C CA . ALA A 1 93 ? -25.780 6.510 33.906 1.00 57.56 93 ALA A CA 1
ATOM 686 C C . ALA A 1 93 ? -24.548 7.430 33.739 1.00 57.56 93 ALA A C 1
ATOM 688 O O . ALA A 1 93 ? -24.167 7.779 32.620 1.00 57.56 93 ALA A O 1
ATOM 689 N N . LYS A 1 94 ? -23.863 7.812 34.828 1.00 53.72 94 LYS A N 1
ATOM 690 C CA . LYS A 1 94 ? -22.707 8.740 34.750 1.00 53.72 94 LYS A CA 1
ATOM 691 C C . LYS A 1 94 ? -21.440 8.069 34.201 1.00 53.72 94 LYS A C 1
ATOM 693 O O . LYS A 1 94 ? -20.674 8.676 33.450 1.00 53.72 94 LYS A O 1
ATOM 698 N N . ARG A 1 95 ? -21.234 6.789 34.526 1.00 59.94 95 ARG A N 1
ATOM 699 C CA . ARG A 1 95 ? -20.042 6.019 34.136 1.00 59.94 95 ARG A CA 1
ATOM 700 C C . ARG A 1 95 ? -20.056 5.631 32.654 1.00 59.94 95 ARG A C 1
ATOM 702 O O . ARG A 1 95 ? -18.995 5.596 32.037 1.00 59.94 95 ARG A O 1
ATOM 709 N N . THR A 1 96 ? -21.228 5.390 32.060 1.00 59.62 96 THR A N 1
ATOM 710 C CA . THR A 1 96 ? -21.369 5.082 30.623 1.00 59.62 96 THR A CA 1
ATOM 711 C C . THR A 1 96 ? -21.134 6.302 29.737 1.00 59.62 96 THR A C 1
ATOM 713 O O . THR A 1 96 ? -20.455 6.165 28.718 1.00 59.62 96 THR A O 1
ATOM 716 N N . ARG A 1 97 ? -21.607 7.494 30.135 1.00 60.06 97 ARG A N 1
ATOM 717 C CA . ARG A 1 97 ? -21.390 8.743 29.382 1.00 60.06 97 ARG A CA 1
ATOM 718 C C . ARG A 1 97 ? -19.905 9.118 29.316 1.00 60.06 97 ARG A C 1
ATOM 720 O O . ARG A 1 97 ? -19.382 9.304 28.220 1.00 60.06 97 ARG A O 1
ATOM 727 N N . ARG A 1 98 ? -19.195 9.102 30.456 1.00 62.34 98 ARG A N 1
ATOM 728 C CA . ARG A 1 98 ? -17.741 9.378 30.523 1.00 62.34 98 ARG A CA 1
ATOM 729 C C . ARG A 1 98 ? -16.916 8.359 29.720 1.00 62.34 98 ARG A C 1
ATOM 731 O O . ARG A 1 98 ? -15.957 8.726 29.049 1.00 62.34 98 ARG A O 1
ATOM 738 N N . ARG A 1 99 ? -17.329 7.084 29.710 1.00 60.88 99 ARG A N 1
ATOM 739 C CA . ARG A 1 99 ? -16.692 6.028 28.901 1.00 60.88 99 ARG A CA 1
ATOM 740 C C . ARG A 1 99 ? -16.955 6.141 27.406 1.00 60.88 99 ARG A C 1
ATOM 742 O O . ARG A 1 99 ? -16.068 5.823 26.622 1.00 60.88 99 ARG A O 1
ATOM 749 N N . ARG A 1 100 ? -18.171 6.524 27.007 1.00 62.62 100 ARG A N 1
ATOM 750 C CA . ARG A 1 100 ? -18.503 6.763 25.596 1.00 62.62 100 ARG A CA 1
ATOM 751 C C . ARG A 1 100 ? -17.662 7.905 25.039 1.00 62.62 100 ARG A C 1
ATOM 753 O O . ARG A 1 100 ? -17.096 7.727 23.970 1.00 62.62 100 ARG A O 1
ATOM 760 N N . LEU A 1 101 ? -17.537 8.999 25.794 1.00 64.00 101 LEU A N 1
ATOM 761 C CA . LEU A 1 101 ? -16.689 10.139 25.440 1.00 64.00 101 LEU A CA 1
ATOM 762 C C . LEU A 1 101 ? -15.224 9.714 25.294 1.00 64.00 101 LEU A C 1
ATOM 764 O O . LEU A 1 101 ? -14.666 9.875 24.222 1.00 64.00 101 LEU A O 1
ATOM 768 N N . SER A 1 102 ? -14.649 9.039 26.294 1.00 66.88 102 SER A N 1
ATOM 769 C CA . SER A 1 102 ? -13.259 8.554 26.227 1.00 66.88 102 SER A CA 1
ATOM 770 C C . SER A 1 102 ? -12.991 7.615 25.040 1.00 66.88 102 SER A C 1
ATOM 772 O O . SER A 1 102 ? -11.963 7.739 24.382 1.00 66.88 102 SER A O 1
ATOM 774 N N . ARG A 1 103 ? -13.915 6.702 24.714 1.00 66.50 103 ARG A N 1
ATOM 775 C CA . ARG A 1 103 ? -13.764 5.797 23.559 1.00 66.50 103 ARG A CA 1
ATOM 776 C C . ARG A 1 103 ? -13.886 6.519 22.220 1.00 66.50 103 ARG A C 1
ATOM 778 O O . ARG A 1 103 ? -13.169 6.162 21.292 1.00 66.50 103 ARG A O 1
ATOM 785 N N . ALA A 1 104 ? -14.779 7.504 22.126 1.00 64.50 104 ALA A N 1
ATOM 786 C CA . ALA A 1 104 ? -14.897 8.352 20.946 1.00 64.50 104 ALA A CA 1
ATOM 787 C C . ALA A 1 104 ? -13.624 9.185 20.749 1.00 64.50 104 ALA A C 1
ATOM 789 O O . ALA A 1 104 ? -13.114 9.227 19.639 1.00 64.50 104 ALA A O 1
ATOM 790 N N . THR A 1 105 ? -13.056 9.733 21.830 1.00 70.38 105 THR A N 1
ATOM 791 C CA . THR A 1 105 ? -11.784 10.467 21.799 1.00 70.38 105 THR A CA 1
ATOM 792 C C . THR A 1 105 ? -10.61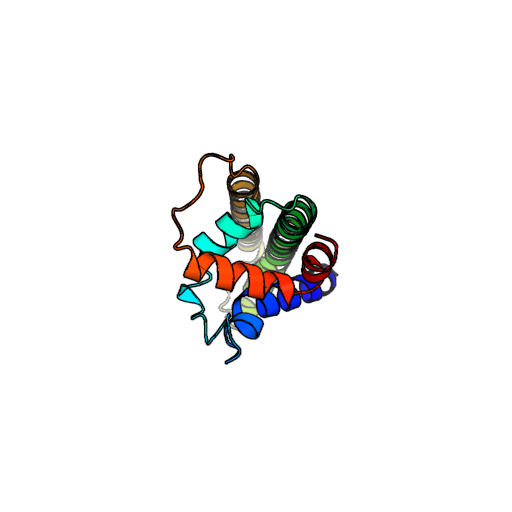9 9.582 21.354 1.00 70.38 105 THR A C 1
ATOM 794 O O . THR A 1 105 ? -9.878 9.968 20.463 1.00 70.38 105 THR A O 1
ATOM 797 N N . ILE A 1 106 ? -10.477 8.367 21.901 1.00 69.81 106 ILE A N 1
ATOM 798 C CA . ILE A 1 106 ? -9.409 7.431 21.489 1.00 69.81 106 ILE A CA 1
ATOM 799 C C . ILE A 1 106 ? -9.542 7.076 20.005 1.00 69.81 106 ILE A C 1
ATOM 801 O O . ILE A 1 106 ? -8.563 7.070 19.265 1.00 69.81 106 ILE A O 1
ATOM 805 N N . SER A 1 107 ? -10.768 6.810 19.561 1.00 70.50 107 SER A N 1
ATOM 806 C CA . SER A 1 107 ? -11.062 6.518 18.164 1.00 70.50 107 SER A CA 1
ATOM 807 C C . SER A 1 107 ? -10.748 7.702 17.241 1.00 70.50 107 SER A C 1
ATOM 809 O O . SER A 1 107 ? -10.172 7.487 16.176 1.00 70.50 107 SER A O 1
ATOM 811 N N . SER A 1 108 ? -11.116 8.928 17.622 1.00 69.81 108 SER A N 1
ATOM 812 C CA . SER A 1 108 ? -10.834 10.123 16.825 1.00 69.81 108 SER A CA 1
ATOM 813 C C . SER A 1 108 ? -9.346 10.454 16.807 1.00 69.81 108 SER A C 1
ATOM 815 O O . SER A 1 108 ? -8.834 10.845 15.767 1.00 69.81 108 SER A O 1
ATOM 817 N N . SER A 1 109 ? -8.637 10.248 17.921 1.00 75.00 109 SER A N 1
ATOM 818 C CA . SER A 1 109 ? -7.186 10.426 17.992 1.00 75.00 109 SER A CA 1
ATOM 819 C C . SER A 1 109 ? -6.459 9.418 17.110 1.00 75.00 109 SER A C 1
ATOM 821 O O . SER A 1 109 ? -5.555 9.808 16.385 1.00 75.00 109 SER A O 1
ATOM 823 N N . LEU A 1 110 ? -6.885 8.149 17.099 1.00 72.88 110 LEU A N 1
ATOM 824 C CA . LEU A 1 110 ? -6.303 7.137 16.216 1.00 72.88 110 LEU A CA 1
ATOM 825 C C . LEU A 1 110 ? -6.517 7.492 14.739 1.00 72.88 110 LEU A C 1
ATOM 827 O O . LEU A 1 110 ? -5.573 7.443 13.960 1.00 72.88 110 LEU A O 1
ATOM 831 N N . ALA A 1 111 ? -7.731 7.893 14.354 1.00 70.88 111 ALA A N 1
ATOM 832 C CA . ALA A 1 111 ? -7.994 8.329 12.984 1.00 70.88 111 ALA A CA 1
ATOM 833 C C . ALA A 1 111 ? -7.221 9.598 12.613 1.00 70.88 111 ALA A C 1
ATOM 835 O O . ALA A 1 111 ? -6.687 9.675 11.513 1.00 70.88 111 ALA A O 1
ATOM 836 N N . GLY A 1 112 ? -7.124 10.560 13.533 1.00 72.00 112 GLY A N 1
ATOM 837 C CA . GLY A 1 112 ? -6.331 11.770 13.349 1.00 72.00 112 GLY A CA 1
ATOM 838 C C . GLY A 1 112 ? -4.850 11.463 13.145 1.00 72.00 112 GLY A C 1
ATOM 839 O O . GLY A 1 112 ? -4.255 11.988 12.213 1.00 72.00 112 GLY A O 1
ATOM 840 N N . ILE A 1 113 ? -4.275 10.561 13.948 1.00 76.38 113 ILE A N 1
ATOM 841 C CA . ILE A 1 113 ? -2.885 10.108 13.794 1.00 76.38 113 ILE A CA 1
ATOM 842 C C . ILE A 1 113 ? -2.703 9.394 12.452 1.00 76.38 113 ILE A C 1
ATOM 844 O O . ILE A 1 113 ? -1.781 9.732 11.725 1.00 76.38 113 ILE A O 1
ATOM 848 N N . LEU A 1 114 ? -3.595 8.473 12.075 1.00 73.12 114 LEU A N 1
ATOM 849 C CA . LEU A 1 114 ? -3.504 7.757 10.795 1.00 73.12 114 LEU A CA 1
ATOM 850 C C . LEU A 1 114 ? -3.596 8.703 9.587 1.00 73.12 114 LEU A C 1
ATOM 852 O O . LEU A 1 114 ? -2.837 8.556 8.632 1.00 73.12 114 LEU A O 1
ATOM 856 N N . LEU A 1 115 ? -4.491 9.693 9.639 1.00 69.44 115 LEU A N 1
ATOM 857 C CA . LEU A 1 115 ? -4.619 10.720 8.602 1.00 69.44 115 LEU A CA 1
ATOM 858 C C . LEU A 1 115 ? -3.396 11.647 8.564 1.00 69.44 115 LEU A C 1
ATOM 860 O O . LEU A 1 115 ? -2.910 11.966 7.482 1.00 69.44 115 LEU A O 1
ATOM 864 N N . ALA A 1 116 ? -2.864 12.047 9.720 1.00 70.44 116 ALA A N 1
ATOM 865 C CA . ALA A 1 116 ? -1.658 12.868 9.805 1.00 70.44 116 ALA A CA 1
ATOM 866 C C . ALA A 1 116 ? -0.416 12.117 9.298 1.00 70.44 116 ALA A C 1
ATOM 868 O O . ALA A 1 116 ? 0.375 12.675 8.540 1.00 70.44 116 ALA A O 1
ATOM 869 N N . SER A 1 117 ? -0.272 10.833 9.640 1.00 67.31 117 SER A N 1
ATOM 870 C CA . SER A 1 117 ? 0.775 9.963 9.100 1.00 67.31 117 SER A CA 1
ATOM 871 C C . SER A 1 117 ? 0.664 9.831 7.583 1.00 67.31 117 SER A C 1
ATOM 873 O O . SER A 1 117 ? 1.680 9.883 6.898 1.00 67.31 117 SER A O 1
ATOM 875 N N . LEU A 1 118 ? -0.552 9.742 7.034 1.00 64.75 118 LEU A N 1
ATOM 876 C CA . LEU A 1 118 ? -0.748 9.737 5.587 1.00 64.75 118 LEU A CA 1
ATOM 877 C C . LEU A 1 118 ? -0.254 11.038 4.939 1.00 64.75 118 LEU A C 1
ATOM 879 O O . LEU A 1 118 ? 0.501 11.001 3.970 1.00 64.75 118 LEU A O 1
ATOM 883 N N . LEU A 1 119 ? -0.639 12.185 5.502 1.00 65.31 119 LEU A N 1
ATOM 884 C CA . LEU A 1 119 ? -0.204 13.498 5.018 1.00 65.31 119 LEU A CA 1
ATOM 885 C C . LEU A 1 119 ? 1.314 13.692 5.113 1.00 65.31 119 LEU A C 1
ATOM 887 O O . LEU A 1 119 ? 1.863 14.472 4.345 1.00 65.31 119 LEU A O 1
ATOM 891 N N . SER A 1 120 ? 1.994 12.975 6.010 1.00 65.56 120 SER A N 1
ATOM 892 C CA . SER A 1 120 ? 3.455 12.985 6.110 1.00 65.56 120 SER A CA 1
ATOM 893 C C . SER A 1 120 ? 4.148 12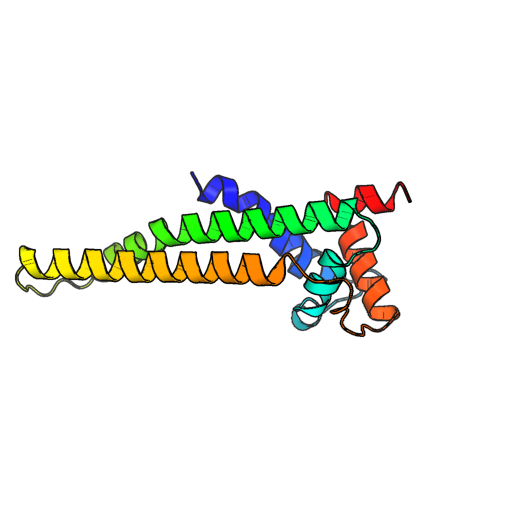.076 5.088 1.00 65.56 120 SER A C 1
ATOM 895 O O . SER A 1 120 ? 5.294 12.342 4.743 1.00 65.56 120 SER A O 1
ATOM 897 N N . VAL A 1 121 ? 3.492 11.008 4.617 1.00 60.28 121 VAL A N 1
ATOM 898 C CA . VAL A 1 121 ? 4.072 10.020 3.682 1.00 60.28 121 VAL A CA 1
ATOM 899 C C . VAL A 1 121 ? 3.792 10.374 2.217 1.00 60.28 121 VAL A C 1
ATOM 901 O O . VAL A 1 121 ? 4.567 10.027 1.333 1.00 60.28 121 VAL A O 1
ATOM 904 N N . VAL A 1 122 ? 2.694 11.076 1.928 1.00 55.69 122 VAL A N 1
ATOM 905 C CA . VAL A 1 122 ? 2.319 11.430 0.548 1.00 55.69 122 VAL A CA 1
ATOM 906 C C . VAL A 1 122 ? 3.256 12.461 -0.108 1.00 55.69 122 VAL A C 1
ATOM 908 O O . VAL A 1 122 ? 3.564 12.281 -1.288 1.00 55.69 122 VAL A O 1
ATOM 911 N N . PRO A 1 123 ? 3.784 13.497 0.575 1.00 54.53 123 PRO A N 1
ATOM 912 C CA . PRO A 1 123 ? 4.772 14.385 -0.016 1.00 54.53 123 PRO A CA 1
ATOM 913 C C . PRO A 1 123 ? 6.180 13.816 0.193 1.00 54.53 123 PRO A C 1
ATOM 915 O O . PRO A 1 123 ? 7.044 14.491 0.747 1.00 54.53 123 PRO A O 1
ATOM 918 N N . LEU A 1 124 ? 6.438 12.583 -0.254 1.00 53.97 124 LEU A N 1
ATOM 919 C CA . LEU A 1 124 ? 7.817 12.125 -0.415 1.00 53.97 124 LEU A CA 1
ATOM 920 C C . LEU A 1 124 ? 8.461 12.987 -1.504 1.00 53.97 124 LEU A C 1
ATOM 922 O O . LEU A 1 124 ? 8.231 12.812 -2.704 1.00 53.97 124 LEU A O 1
ATOM 926 N N . ARG A 1 125 ? 9.218 13.992 -1.058 1.00 52.56 125 ARG A N 1
ATOM 927 C CA . ARG A 1 125 ? 10.037 14.846 -1.913 1.00 52.56 125 ARG A CA 1
ATOM 928 C C . ARG A 1 125 ? 11.017 13.958 -2.678 1.00 52.56 125 ARG A C 1
ATOM 930 O O . ARG A 1 125 ? 11.530 12.978 -2.148 1.00 52.56 125 ARG A O 1
ATOM 937 N N . HIS A 1 126 ? 11.320 14.336 -3.919 1.00 51.59 126 HIS A N 1
ATOM 938 C CA . HIS A 1 126 ? 12.245 13.620 -4.811 1.00 51.59 126 HIS A CA 1
ATOM 939 C C . HIS A 1 126 ? 13.642 13.335 -4.209 1.00 51.59 126 HIS A C 1
ATOM 941 O O . HIS A 1 126 ? 14.377 12.516 -4.757 1.00 51.59 126 HIS A O 1
ATOM 947 N N . THR A 1 127 ? 13.996 13.990 -3.101 1.00 50.88 127 THR A N 1
ATOM 948 C CA . THR A 1 127 ? 15.248 13.844 -2.351 1.00 50.88 127 THR A CA 1
ATOM 949 C C . THR A 1 127 ? 15.293 12.649 -1.393 1.00 50.88 127 THR A C 1
ATOM 951 O O . THR A 1 127 ? 16.388 12.182 -1.107 1.00 50.88 127 THR A O 1
ATOM 954 N N . ASP A 1 128 ? 14.155 12.096 -0.957 1.00 53.66 128 ASP A N 1
ATOM 955 C CA . ASP A 1 128 ? 14.113 10.995 0.027 1.00 53.66 128 ASP A CA 1
ATOM 956 C C . ASP A 1 128 ? 14.083 9.619 -0.652 1.00 53.66 128 ASP A C 1
ATOM 958 O O . ASP A 1 128 ? 13.313 8.719 -0.301 1.00 53.66 128 ASP A O 1
ATOM 962 N N . ARG A 1 129 ? 14.915 9.454 -1.684 1.00 59.66 129 ARG A N 1
ATOM 963 C CA . ARG A 1 129 ? 15.124 8.150 -2.309 1.00 59.66 129 ARG A CA 1
ATOM 964 C C . ARG A 1 129 ? 16.061 7.343 -1.431 1.00 59.66 129 ARG A C 1
ATOM 966 O O . ARG A 1 129 ? 17.254 7.624 -1.360 1.00 59.66 129 ARG A O 1
ATOM 973 N N . LEU A 1 130 ? 15.519 6.312 -0.793 1.00 67.75 130 LEU A N 1
ATOM 974 C CA . LEU A 1 130 ? 16.346 5.277 -0.190 1.00 67.75 130 LEU A CA 1
ATOM 975 C C . LEU A 1 130 ? 17.246 4.676 -1.273 1.00 67.75 130 LEU A C 1
ATOM 977 O O . LEU A 1 130 ? 16.787 4.352 -2.372 1.00 67.75 130 LEU A O 1
ATOM 981 N N . THR A 1 131 ? 18.533 4.545 -0.968 1.00 69.81 131 THR A N 1
ATOM 982 C CA . THR A 1 131 ? 19.513 3.901 -1.841 1.00 69.81 131 THR A CA 1
ATOM 983 C C . THR A 1 131 ? 19.248 2.399 -1.865 1.00 69.81 131 THR A C 1
ATOM 985 O O . THR A 1 131 ? 19.729 1.632 -1.037 1.00 69.81 131 THR A O 1
ATOM 988 N N . ILE A 1 132 ? 18.416 1.980 -2.815 1.00 76.31 132 ILE A N 1
ATOM 989 C CA . ILE A 1 132 ? 18.051 0.584 -3.055 1.00 76.31 132 ILE A CA 1
ATOM 990 C C . ILE A 1 132 ? 18.983 0.020 -4.133 1.00 76.31 132 ILE A C 1
ATOM 992 O O . ILE A 1 132 ? 19.309 0.713 -5.099 1.00 76.31 132 ILE A O 1
ATOM 996 N N . SER A 1 133 ? 19.422 -1.234 -3.985 1.00 82.62 133 SER A N 1
ATOM 997 C CA . SER A 1 133 ? 20.267 -1.885 -4.992 1.00 82.62 133 SER A CA 1
ATOM 998 C C . SER A 1 133 ? 19.536 -2.011 -6.336 1.00 82.62 133 SER A C 1
ATOM 1000 O O . SER A 1 133 ? 18.313 -2.153 -6.391 1.00 82.62 133 SER A O 1
ATOM 1002 N N . ALA A 1 134 ? 20.284 -1.998 -7.442 1.00 81.38 134 ALA A N 1
ATOM 1003 C CA . ALA A 1 134 ? 19.702 -2.124 -8.781 1.00 81.38 134 ALA A CA 1
ATOM 1004 C C . ALA A 1 134 ? 18.916 -3.438 -8.961 1.00 81.38 134 ALA A C 1
ATOM 1006 O O . ALA A 1 134 ? 17.866 -3.449 -9.604 1.00 81.38 134 ALA A O 1
ATOM 1007 N N . SER A 1 135 ? 19.383 -4.529 -8.344 1.00 81.88 135 SER A N 1
ATOM 1008 C CA . SER A 1 135 ? 18.677 -5.812 -8.345 1.00 81.88 135 SER A CA 1
ATOM 1009 C C . SER A 1 135 ? 17.347 -5.727 -7.597 1.00 81.88 135 SER A C 1
ATOM 1011 O O . SER A 1 135 ? 16.330 -6.169 -8.121 1.00 81.88 135 SER A O 1
ATOM 1013 N N . LEU A 1 136 ? 17.314 -5.108 -6.415 1.00 82.38 136 LEU A N 1
ATOM 1014 C CA . LEU A 1 136 ? 16.089 -4.963 -5.629 1.00 82.38 136 LEU A CA 1
ATOM 1015 C C . LEU A 1 136 ? 15.085 -4.025 -6.316 1.00 82.38 136 LEU A C 1
ATOM 1017 O O . LEU A 1 136 ? 13.892 -4.322 -6.356 1.00 82.38 136 LEU A O 1
ATOM 1021 N N . LYS A 1 137 ? 15.575 -2.967 -6.972 1.00 84.50 137 LYS A N 1
ATOM 1022 C CA . LYS A 1 137 ? 14.757 -2.110 -7.835 1.00 84.50 137 LYS A CA 1
ATOM 1023 C C . LYS A 1 137 ? 14.072 -2.910 -8.949 1.00 84.50 137 LYS A C 1
ATOM 1025 O O . LYS A 1 137 ? 12.862 -2.797 -9.118 1.00 84.50 137 LYS A O 1
ATOM 1030 N N . ALA A 1 138 ? 14.818 -3.748 -9.671 1.00 84.25 138 ALA A N 1
ATOM 1031 C CA . ALA A 1 138 ? 14.262 -4.573 -10.745 1.00 84.25 138 ALA A CA 1
ATOM 1032 C C . ALA A 1 138 ? 13.188 -5.555 -10.238 1.00 84.25 138 ALA A C 1
ATOM 1034 O O . ALA A 1 138 ? 12.197 -5.809 -10.924 1.00 84.25 138 ALA A O 1
ATOM 1035 N N . ARG A 1 139 ? 13.345 -6.074 -9.013 1.00 86.00 139 ARG A N 1
ATOM 1036 C CA . ARG A 1 139 ? 12.339 -6.927 -8.359 1.00 86.00 139 ARG A CA 1
ATOM 1037 C C . ARG A 1 139 ? 11.068 -6.144 -8.025 1.00 86.00 139 ARG A C 1
ATOM 1039 O O . ARG A 1 139 ? 9.973 -6.639 -8.280 1.00 86.00 139 ARG A O 1
ATOM 1046 N N . TYR A 1 140 ? 11.193 -4.918 -7.516 1.00 88.25 140 TYR A N 1
ATOM 1047 C CA . TYR A 1 140 ? 10.046 -4.044 -7.240 1.00 88.25 140 TYR A CA 1
ATOM 1048 C C . TYR A 1 140 ? 9.303 -3.628 -8.506 1.00 88.25 140 TYR A C 1
ATOM 1050 O O . TYR A 1 140 ? 8.074 -3.685 -8.534 1.00 88.25 140 TYR A O 1
ATOM 1058 N N . ASP A 1 141 ? 10.040 -3.265 -9.556 1.00 87.31 141 ASP A N 1
ATOM 1059 C CA . ASP A 1 141 ? 9.465 -2.953 -10.865 1.00 87.31 141 ASP A CA 1
ATOM 1060 C C . ASP A 1 141 ? 8.674 -4.153 -11.399 1.00 87.31 141 ASP A C 1
ATOM 1062 O O . ASP A 1 141 ? 7.550 -3.994 -11.868 1.00 87.31 141 ASP A O 1
ATOM 1066 N N . ALA A 1 142 ? 9.198 -5.373 -11.242 1.00 87.00 142 ALA A N 1
ATOM 1067 C CA . ALA A 1 142 ? 8.480 -6.579 -11.633 1.00 87.00 142 ALA A CA 1
ATOM 1068 C C . ALA A 1 142 ? 7.187 -6.788 -10.829 1.00 87.00 142 ALA A C 1
ATOM 1070 O O . ALA A 1 142 ? 6.154 -7.077 -11.427 1.00 87.00 142 ALA A O 1
ATOM 1071 N N . VAL A 1 143 ? 7.195 -6.595 -9.504 1.00 86.56 143 VAL A N 1
ATOM 1072 C CA . VAL A 1 143 ? 5.965 -6.675 -8.687 1.00 86.56 143 VAL A CA 1
ATOM 1073 C C . VAL A 1 143 ? 4.909 -5.685 -9.196 1.00 86.56 143 VAL A C 1
ATOM 1075 O O . VAL A 1 143 ? 3.756 -6.066 -9.408 1.00 86.56 143 VAL A O 1
ATOM 1078 N N . LEU A 1 144 ? 5.301 -4.434 -9.457 1.00 87.69 144 LEU A N 1
ATOM 1079 C CA . LEU A 1 144 ? 4.403 -3.400 -9.981 1.00 87.69 144 LEU A CA 1
ATOM 1080 C C . LEU A 1 144 ? 3.921 -3.708 -11.408 1.00 87.69 144 LEU A C 1
ATOM 1082 O O . LEU A 1 144 ? 2.770 -3.413 -11.740 1.00 87.69 144 LEU A O 1
ATOM 1086 N N . ALA A 1 145 ? 4.757 -4.340 -12.230 1.00 87.12 145 ALA A N 1
ATOM 1087 C CA . ALA A 1 145 ? 4.418 -4.766 -13.583 1.00 87.12 145 ALA A CA 1
ATOM 1088 C C . ALA A 1 145 ? 3.462 -5.970 -13.627 1.00 87.12 145 ALA A C 1
ATOM 1090 O O . ALA A 1 145 ? 2.781 -6.158 -14.629 1.00 87.12 145 ALA A O 1
ATOM 1091 N N . TYR A 1 146 ? 3.375 -6.777 -12.567 1.00 86.00 146 TYR A N 1
ATOM 1092 C CA . TYR A 1 146 ? 2.370 -7.844 -12.457 1.00 86.00 146 TYR A CA 1
ATOM 1093 C C . TYR A 1 146 ? 1.060 -7.371 -11.828 1.00 86.00 146 TYR A C 1
ATOM 1095 O O . TYR A 1 146 ? 0.004 -7.953 -12.075 1.00 86.00 146 TYR A O 1
ATOM 1103 N N . ALA A 1 147 ? 1.109 -6.330 -11.004 1.00 86.06 147 ALA A N 1
ATOM 1104 C CA . ALA A 1 147 ? -0.048 -5.892 -10.251 1.00 86.06 147 ALA A CA 1
ATOM 1105 C C . ALA A 1 147 ? -1.012 -5.032 -11.074 1.00 86.06 147 ALA A C 1
ATOM 1107 O O . ALA A 1 147 ? -0.627 -4.121 -11.805 1.00 86.06 147 ALA A O 1
ATOM 1108 N N . TRP A 1 148 ? -2.309 -5.271 -10.902 1.00 84.00 148 TRP A N 1
ATOM 1109 C CA . TRP A 1 148 ? -3.342 -4.383 -11.423 1.00 84.00 148 TRP A CA 1
ATOM 1110 C C . TRP A 1 148 ? -3.558 -3.181 -10.491 1.00 84.00 148 TRP A C 1
ATOM 1112 O O . TRP A 1 148 ? -3.671 -3.409 -9.291 1.00 84.00 148 TRP A O 1
ATOM 1122 N N . PRO A 1 149 ? -3.727 -1.940 -10.990 1.00 86.44 149 PRO A N 1
ATOM 1123 C CA . PRO A 1 149 ? -3.714 -1.553 -12.401 1.00 86.44 149 PRO A CA 1
ATOM 1124 C C . PRO A 1 149 ? -2.328 -1.109 -12.888 1.00 86.44 149 PRO A C 1
ATOM 1126 O O . PRO A 1 149 ? -2.185 -0.769 -14.060 1.00 86.44 149 PRO A O 1
ATOM 1129 N N . THR A 1 150 ? -1.301 -1.129 -12.034 1.00 86.69 150 THR A N 1
ATOM 1130 C CA . THR A 1 150 ? 0.028 -0.591 -12.356 1.00 86.69 150 THR A CA 1
ATOM 1131 C C . THR A 1 150 ? 0.673 -1.232 -13.584 1.00 86.69 150 THR A C 1
ATOM 1133 O O . THR A 1 150 ? 1.343 -0.522 -14.328 1.00 86.69 150 THR A O 1
ATOM 1136 N N . HIS A 1 151 ? 0.389 -2.507 -13.869 1.00 85.44 151 HIS A N 1
ATOM 1137 C CA . HIS A 1 151 ? 0.894 -3.238 -15.034 1.00 85.44 151 HIS A CA 1
ATOM 1138 C C . HIS A 1 151 ? 0.647 -2.540 -16.382 1.00 85.44 151 HIS A C 1
ATOM 1140 O O . HIS A 1 151 ? 1.438 -2.700 -17.310 1.00 85.44 151 HIS A O 1
ATOM 1146 N N . PHE A 1 152 ? -0.413 -1.734 -16.507 1.00 86.94 152 PHE A N 1
ATOM 1147 C CA . PHE A 1 152 ? -0.694 -1.013 -17.747 1.00 86.94 152 PHE A CA 1
ATOM 1148 C C . PHE A 1 152 ? 0.372 0.018 -18.078 1.00 86.94 152 PHE A C 1
ATOM 1150 O O . PHE A 1 152 ? 0.712 0.193 -19.242 1.00 86.94 152 PHE A O 1
ATOM 1157 N N . PHE A 1 153 ? 0.940 0.652 -17.057 1.00 86.06 153 PHE A N 1
ATOM 1158 C CA . PHE A 1 153 ? 1.948 1.689 -17.232 1.00 86.06 153 PHE A CA 1
ATOM 1159 C C . PHE A 1 153 ? 3.333 1.134 -17.578 1.00 86.06 153 PHE A C 1
ATOM 1161 O O . PHE A 1 153 ? 4.215 1.919 -17.900 1.00 86.06 153 PHE A O 1
ATOM 1168 N N . PHE A 1 154 ? 3.510 -0.190 -17.509 1.00 82.44 154 PHE A N 1
ATOM 1169 C CA . PHE A 1 154 ? 4.709 -0.898 -17.966 1.00 82.44 154 PHE A CA 1
ATOM 1170 C C . PHE A 1 154 ? 4.550 -1.474 -19.380 1.00 82.44 154 PHE A C 1
ATOM 1172 O O . PHE A 1 154 ? 5.535 -1.872 -19.989 1.00 82.44 154 PHE A O 1
ATOM 1179 N N . ARG A 1 155 ? 3.320 -1.549 -19.912 1.00 68.44 155 ARG A N 1
ATOM 1180 C CA . ARG A 1 155 ? 3.056 -1.998 -21.293 1.00 68.44 155 ARG A CA 1
ATOM 1181 C C . ARG A 1 155 ? 3.119 -0.867 -22.317 1.00 68.44 155 ARG A C 1
ATOM 1183 O O . ARG A 1 155 ? 3.215 -1.140 -23.507 1.00 68.44 155 ARG A O 1
ATOM 1190 N N . THR A 1 156 ? 3.009 0.379 -21.867 1.00 55.75 156 THR A N 1
ATOM 1191 C CA . THR A 1 156 ? 2.938 1.578 -22.717 1.00 55.75 156 THR A CA 1
ATOM 1192 C C . THR A 1 156 ? 4.226 2.406 -22.714 1.00 55.75 156 THR A C 1
ATOM 1194 O O . THR A 1 156 ? 4.209 3.537 -23.191 1.00 55.75 156 THR A O 1
ATOM 1197 N N . SER A 1 157 ? 5.301 1.893 -22.116 1.00 47.94 157 SER A N 1
ATOM 1198 C CA . SER A 1 157 ? 6.580 2.581 -21.897 1.00 47.94 157 SER A CA 1
ATOM 1199 C C . SER A 1 157 ? 7.729 1.860 -22.575 1.00 47.94 157 SER A C 1
ATOM 1201 O O . SER A 1 157 ? 7.754 0.618 -22.424 1.00 47.94 157 SER A O 1
#

pLDDT: mean 74.12, std 11.26, range [46.97, 88.25]

Sequence (157 aa):
MSGWLLAPFVVHHAALNRLIPSMDRAPISGLSPSELDYSFVSHTLSHPTTGVKATMALAYTVLVGAFAVHATYAVPALLRFAKRSSSSAASPAKRTRRRRLSRATISSSLAGILLASLLSVVPLRHTDRLTISASLKARYDAVLAYAWPTHFFFRTS

Organism: Pseudozyma hubeiensis (strain SY62) (NCBI:txid1305764)

Foldseek 3Di:
DLVVQLVVLVVLVCCLLPVLLCDCDPPSRGDDSVLCPPLLLLCQCLPPQPVSNVVSLVSLLSNLLSVLVCQLVVVVVVVVVVCVVPDDDDDDDPVVVVVVVVSNVVSVVSSVVSNVVSVVSNCPDNPPNDPDDPSSSVSSVVSLCPGPPSVVSVVVD

InterPro domains:
  IPR012472 Mitochondrial adapter protein MCP1, transmembrane domain [PF07950] (8-122)
  IPR039960 Mitochondrial adapter protein MCP1 [PTHR38409] (1-146)